Protein 3ONT (pdb70)

InterPro domains:
  IPR009786 Spot 14 family [PF07084] (1-148)
  IPR009786 Spot 14 family [PTHR14315] (1-148)
  IPR053719 Lipogenesis and Microtubule Stabilization Superfamily [G3DSA:6.10.140.1610] (1-150)

Foldseek 3Di:
DDCPDPLVVVVLLVVLVCVVPQVLCVFPPAAPVHNVDDPPDDTRSNLNCSVVVSVCVVVVHDQVPCVVVVCVSVVVNVVSVVVVVVCVVVVVVVVVVVVVVCVCVVD

Sequence (107 aa):
YPKNCLLTVDRYSAVVRNEQVVIPSLLRDVQLSGPSVQDGAPDLYTYFTLKSICVEVDHGLLPDRISEELDLEAQFHLHFCSLHHILTHLTRKAQEVTRKYQETGQV

B-factor: mean 70.99, std 22.61, range [10.93, 152.67]

Radius of gyration: 20.94 Å; Cα contacts (8 Å, |Δi|>4): 54; chains: 1; bounding box: 60×30×50 Å

Solvent-accessible surface area: 8953 Å² total

Organism: Mus musculus (NCBI:txid10090)

Nearest PDB structures (foldseek):
  3ont-assembly1_A-2  TM=1.009E+00  e=1.862E-15  Mus musculus

GO terms:
  GO:0005829 cytosol (C, IDA)
  GO:0010866 regulation of triglyceride biosynthetic process (P, IMP)
  GO:0046890 regulation of lipid biosynthetic process (P, IMP)
  GO:0005515 protein binding (F, IPI)
  GO:0042803 protein homodimerization activity (F, IPI)
  GO:0009617 response to bacterium (P, IEP)
  GO:0005829 cytosol (C, TAS)
  GO:0042802 identical protein binding (F, IPI)
  GO:0140678 molecular function inhibitor activity (F, IDA)

Structure (mmCIF, N/CA/C/O backbone):
data_3ONT
#
_entry.id   3ONT
#
_cell.length_a   144.951
_cell.length_b   144.951
_cell.length_c   144.951
_cell.angle_alpha   90.00
_cell.angle_beta   90.00
_cell.angle_gamma   90.00
#
_symmetry.space_group_name_H-M   'I 4 3 2'
#
loop_
_entity.id
_entity.type
_entity.pdbx_description
1 polymer 'Spot 14 protein'
2 water water
#
loop_
_atom_site.group_PDB
_atom_site.id
_atom_site.type_symbol
_atom_site.label_atom_id
_atom_site.label_alt_id
_atom_site.label_comp_id
_atom_site.label_asym_id
_atom_site.label_entity_id
_atom_site.label_seq_id
_atom_site.pdbx_PDB_ins_code
_atom_site.Cartn_x
_atom_site.Cartn_y
_atom_site.Cartn_z
_atom_site.occupancy
_atom_site.B_iso_or_equiv
_atom_site.auth_seq_id
_atom_site.auth_comp_id
_atom_site.auth_asym_id
_atom_site.auth_atom_id
_atom_site.pdbx_PDB_model_num
ATOM 1 N N . TYR A 1 10 ? 30.022 23.319 59.380 1.00 117.00 8 TYR A N 1
ATOM 2 C CA . TYR A 1 10 ? 30.542 22.361 60.409 1.00 115.33 8 TYR A CA 1
ATOM 3 C C . TYR A 1 10 ? 30.803 22.988 61.795 1.00 115.33 8 TYR A C 1
ATOM 4 O O . TYR A 1 10 ? 31.667 23.874 61.919 1.00 115.80 8 TYR A O 1
ATOM 13 N N . PRO A 1 11 ? 30.074 22.515 62.844 1.00 115.15 9 PRO A N 1
ATOM 14 C CA . PRO A 1 11 ? 30.161 23.071 64.222 1.00 114.87 9 PRO A CA 1
ATOM 15 C C . PRO A 1 11 ? 31.561 22.997 64.859 1.00 113.06 9 PRO A C 1
ATOM 16 O O . PRO A 1 11 ? 32.362 22.133 64.484 1.00 112.15 9 PRO A O 1
ATOM 20 N N . LYS A 1 12 ? 31.842 23.893 65.810 1.00 112.49 10 LYS A N 1
ATOM 21 C CA . LYS A 1 12 ? 33.173 23.971 66.449 1.00 110.42 10 LYS A CA 1
ATOM 22 C C . LYS A 1 12 ? 33.543 22.771 67.345 1.00 107.54 10 LYS A C 1
ATOM 23 O O . LYS A 1 12 ? 34.729 22.478 67.551 1.00 106.80 10 LYS A O 1
ATOM 29 N N . ASN A 1 13 ? 32.531 22.079 67.859 1.00 105.42 11 ASN A N 1
ATOM 30 C CA . ASN A 1 13 ? 32.747 20.982 68.798 1.00 102.53 11 ASN A CA 1
ATOM 31 C C . ASN A 1 13 ? 32.733 19.592 68.147 1.00 98.77 11 ASN A C 1
ATOM 32 O O . ASN A 1 13 ? 32.898 18.596 68.844 1.00 98.82 11 ASN A O 1
ATOM 37 N N . CYS A 1 14 ? 32.544 19.518 66.827 1.00 94.77 12 CYS A N 1
ATOM 38 C CA . CYS A 1 14 ? 32.447 18.212 66.153 1.00 91.70 12 CYS A CA 1
ATOM 39 C C . CYS A 1 14 ? 33.809 17.563 65.886 1.00 90.12 12 CYS A C 1
ATOM 40 O O . CYS A 1 14 ? 34.830 18.259 65.786 1.00 89.29 12 CYS A O 1
ATOM 43 N N . LEU A 1 15 ? 33.802 16.229 65.778 1.00 88.80 13 LEU A N 1
ATOM 44 C CA . LEU A 1 15 ? 35.007 15.424 65.556 1.00 86.57 13 LEU A CA 1
ATOM 45 C C . LEU A 1 15 ? 35.860 15.934 64.392 1.00 84.86 13 LEU A C 1
ATOM 46 O O . LEU A 1 15 ? 37.094 16.017 64.500 1.00 84.18 13 LEU A O 1
ATOM 51 N N . LEU A 1 16 ? 35.212 16.282 63.288 1.00 83.34 14 LEU A N 1
ATOM 52 C CA . LEU A 1 16 ? 35.955 16.704 62.119 1.00 82.42 14 LEU A CA 1
ATOM 53 C C . LEU A 1 16 ? 36.687 18.044 62.300 1.00 80.32 14 LEU A C 1
ATOM 54 O O . LEU A 1 16 ? 37.806 18.232 61.802 1.00 79.42 14 LEU A O 1
ATOM 59 N N . THR A 1 17 ? 36.049 18.972 63.007 1.00 78.38 15 THR A N 1
ATOM 60 C CA . THR A 1 17 ? 36.686 20.235 63.349 1.00 76.12 15 THR A CA 1
ATOM 61 C C . THR A 1 17 ? 37.839 19.954 64.295 1.00 73.82 15 THR A C 1
ATOM 62 O O . THR A 1 17 ? 38.929 20.469 64.118 1.00 73.84 15 THR A O 1
ATOM 66 N N . VAL A 1 18 ? 37.576 19.109 65.280 1.00 72.25 16 VAL A N 1
ATOM 67 C CA . VAL A 1 18 ? 38.567 18.630 66.222 1.00 70.24 16 VAL A CA 1
ATOM 68 C C . VAL A 1 18 ? 39.796 18.014 65.514 1.00 68.96 16 VAL A C 1
ATOM 69 O O . VAL A 1 18 ? 40.943 18.304 65.890 1.00 66.98 16 VAL A O 1
ATOM 81 N N . ASP A 1 20 ? 41.097 18.661 62.424 1.00 70.88 18 ASP A N 1
ATOM 82 C CA . ASP A 1 20 ? 42.108 19.553 61.885 1.00 71.92 18 ASP A CA 1
ATOM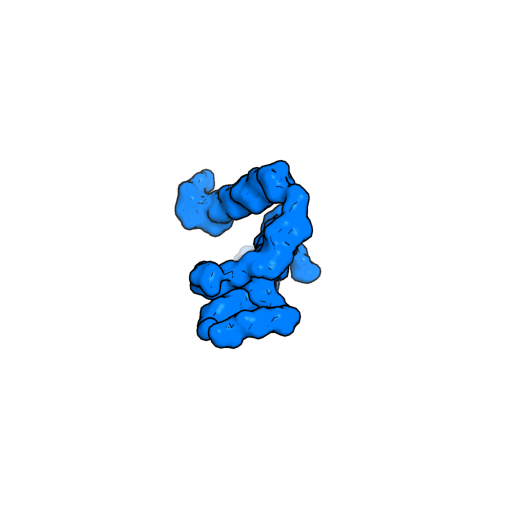 83 C C . ASP A 1 20 ? 42.596 20.671 62.803 1.00 69.51 18 ASP A C 1
ATOM 84 O O . ASP A 1 20 ? 43.584 21.319 62.485 1.00 69.35 18 ASP A O 1
ATOM 89 N N . ARG A 1 21 ? 41.947 20.853 63.954 1.00 67.38 19 ARG A N 1
ATOM 90 C CA . ARG A 1 21 ? 42.540 21.651 65.027 1.00 66.46 19 ARG A CA 1
ATOM 91 C C . ARG A 1 21 ? 43.776 20.898 65.551 1.00 64.20 19 ARG A C 1
ATOM 92 O O . ARG A 1 21 ? 44.853 21.479 65.749 1.00 63.54 19 ARG A O 1
ATOM 100 N N . TYR A 1 22 ? 43.619 19.588 65.729 1.00 61.29 20 TYR A N 1
ATOM 101 C CA . TYR A 1 22 ? 44.713 18.747 66.149 1.00 58.78 20 TYR A CA 1
ATOM 102 C C . TYR A 1 22 ? 45.851 18.798 65.144 1.00 59.13 20 TYR A C 1
ATOM 103 O O . TYR A 1 22 ? 47.018 19.024 65.515 1.00 59.56 20 TYR A O 1
ATOM 112 N N . SER A 1 23 ? 45.504 18.605 63.875 1.00 58.73 21 SER A N 1
ATOM 113 C CA . SER A 1 23 ? 46.479 18.625 62.803 1.00 57.94 21 SER A CA 1
ATOM 114 C C . SER A 1 23 ? 47.203 19.969 62.725 1.00 57.91 21 SER A C 1
ATOM 115 O O . SER A 1 23 ? 48.396 20.017 62.406 1.00 58.13 21 SER A O 1
ATOM 118 N N . ALA A 1 24 ? 46.491 21.057 63.011 1.00 57.04 22 ALA A N 1
ATOM 119 C CA . ALA A 1 24 ? 47.108 22.387 62.949 1.00 57.32 22 ALA A CA 1
ATOM 120 C C . ALA A 1 24 ? 48.067 22.549 64.123 1.00 56.10 22 ALA A C 1
ATOM 121 O O . ALA A 1 24 ? 49.166 23.042 63.954 1.00 57.54 22 ALA A O 1
ATOM 123 N N . VAL A 1 25 ? 47.662 22.103 65.305 1.00 54.01 23 VAL A N 1
ATOM 124 C CA . VAL A 1 25 ? 48.506 22.248 66.476 1.00 52.05 23 VAL A CA 1
ATOM 125 C C . VAL A 1 25 ? 49.773 21.387 66.347 1.00 51.89 23 VAL A C 1
ATOM 126 O O . VAL A 1 25 ? 50.883 21.829 66.675 1.00 50.75 23 VAL A O 1
ATOM 130 N N . VAL A 1 26 ? 49.617 20.175 65.832 1.00 51.23 24 VAL A N 1
ATOM 131 C CA . VAL A 1 26 ? 50.766 19.311 65.690 1.00 51.22 24 VAL A CA 1
ATOM 132 C C . VAL A 1 26 ? 51.711 19.845 64.616 1.00 53.70 24 VAL A C 1
ATOM 133 O O . VAL A 1 26 ? 52.930 19.802 64.805 1.00 54.68 24 VAL A O 1
ATOM 137 N N . ARG A 1 27 ? 51.176 20.362 63.508 1.00 56.07 25 ARG A N 1
ATOM 138 C CA . ARG A 1 27 ? 52.047 20.967 62.490 1.00 59.01 25 ARG A CA 1
ATOM 139 C C . ARG A 1 27 ? 52.801 22.179 63.022 1.00 58.35 25 ARG A C 1
ATOM 140 O O . ARG A 1 27 ? 53.996 22.336 62.749 1.00 58.52 25 ARG A O 1
ATOM 148 N N . ASN A 1 28 ? 52.120 23.007 63.806 1.00 56.44 26 ASN A N 1
ATOM 149 C CA . ASN A 1 28 ? 52.790 24.083 64.482 1.00 57.00 26 ASN A CA 1
ATOM 150 C C . ASN A 1 28 ? 53.866 23.582 65.439 1.00 57.15 26 ASN A C 1
ATOM 151 O O . ASN A 1 28 ? 54.961 24.175 65.506 1.00 58.78 26 ASN A O 1
ATOM 164 N N . GLU A 1 30 ? 55.587 20.902 65.128 1.00 57.41 28 GLU A N 1
ATOM 165 C CA . GLU A 1 30 ? 56.741 20.502 64.344 1.00 60.09 28 GLU A CA 1
ATOM 166 C C . GLU A 1 30 ? 57.557 21.672 63.790 1.00 61.90 28 GLU A C 1
ATOM 167 O O . GLU A 1 30 ? 58.766 21.543 63.650 1.00 62.88 28 GLU A O 1
ATOM 173 N N . GLN A 1 31 ? 56.929 22.805 63.491 1.00 63.43 29 GLN A N 1
ATOM 174 C CA . GLN A 1 31 ? 57.695 23.974 63.060 1.00 66.37 29 GLN A CA 1
ATOM 175 C C . GLN A 1 31 ? 58.530 24.464 64.219 1.00 64.24 29 GLN A C 1
ATOM 176 O O . GLN A 1 31 ? 59.684 24.808 64.033 1.00 66.83 29 GLN A O 1
ATOM 182 N N . VAL A 1 32 ? 57.941 24.488 65.411 1.00 60.80 30 VAL A N 1
ATOM 183 C CA . VAL A 1 32 ? 58.575 25.056 66.608 1.00 58.22 30 VAL A CA 1
ATOM 184 C C . VAL A 1 32 ? 59.718 24.197 67.157 1.00 56.80 30 VAL A C 1
ATOM 185 O O . VAL A 1 32 ? 60.793 24.717 67.509 1.00 58.28 30 VAL A O 1
ATOM 189 N N . VAL A 1 33 ? 59.492 22.889 67.229 1.00 54.04 31 VAL A N 1
ATOM 190 C CA . VAL A 1 33 ? 60.471 21.971 67.808 1.00 52.32 31 VAL A CA 1
ATOM 191 C C . VAL A 1 33 ? 61.591 21.728 66.805 1.00 54.13 31 VAL A C 1
ATOM 192 O O . VAL A 1 33 ? 61.664 20.695 66.152 1.00 53.77 31 VAL A O 1
ATOM 204 N N . ILE A 1 35 ? 64.922 21.412 67.196 1.00 54.81 33 ILE A N 1
ATOM 205 C CA . ILE A 1 35 ? 65.950 20.447 67.571 1.00 51.98 33 ILE A CA 1
ATOM 206 C C . ILE A 1 35 ? 65.280 19.409 68.486 1.00 50.87 33 ILE A C 1
ATOM 207 O O . ILE A 1 35 ? 65.278 19.537 69.727 1.00 50.22 33 ILE A O 1
ATOM 212 N 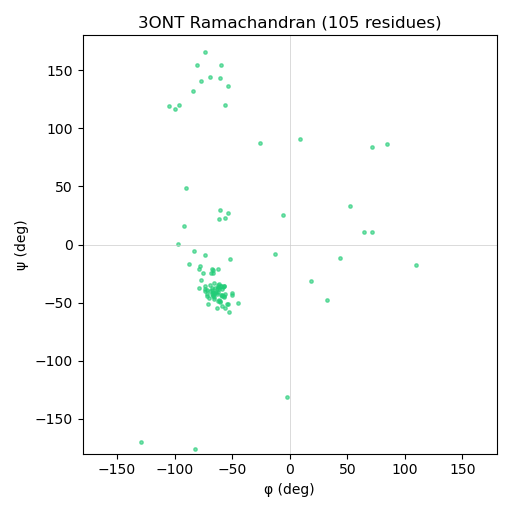N . PRO A 1 36 ? 64.691 18.374 67.871 1.00 50.33 34 PRO A N 1
ATOM 213 C CA . PRO A 1 36 ? 63.857 17.437 68.636 1.00 48.19 34 PRO A CA 1
ATOM 214 C C . PRO A 1 36 ? 64.648 16.612 69.648 1.00 47.51 34 PRO A C 1
ATOM 215 O O . PRO A 1 36 ? 64.069 16.113 70.619 1.00 47.65 34 PRO A O 1
ATOM 219 N N . SER A 1 37 ? 65.958 16.472 69.446 1.00 47.48 35 SER A N 1
ATOM 220 C CA . SER A 1 37 ? 66.797 15.677 70.373 1.00 46.29 35 SER A CA 1
ATOM 221 C C . SER A 1 37 ? 66.902 16.341 71.756 1.00 45.36 35 SER A C 1
ATOM 222 O O . SER A 1 37 ? 67.193 15.671 72.729 1.00 47.09 35 SER A O 1
ATOM 225 N N . LEU A 1 38 ? 66.643 17.644 71.837 1.00 44.87 36 LEU A N 1
ATOM 226 C CA . LEU A 1 38 ? 66.554 18.359 73.117 1.00 44.72 36 LEU A CA 1
ATOM 227 C C . LEU A 1 38 ? 65.406 17.826 74.006 1.00 45.02 36 LEU A C 1
ATOM 228 O O . LEU A 1 38 ? 65.421 18.031 75.232 1.00 46.23 36 LEU A O 1
ATOM 233 N N . LEU A 1 39 ? 64.418 17.166 73.393 1.00 43.21 37 LEU A N 1
ATOM 234 C CA . LEU A 1 39 ? 63.307 16.557 74.137 1.00 42.21 37 LEU A CA 1
ATOM 235 C C . LEU A 1 39 ? 63.690 15.230 74.788 1.00 42.74 37 LEU A C 1
ATOM 236 O O . LEU A 1 39 ? 63.004 14.771 75.702 1.00 44.78 37 LEU A O 1
ATOM 241 N N . ARG A 1 40 ? 64.769 14.598 74.341 1.00 42.96 38 ARG A N 1
ATOM 242 C CA . ARG A 1 40 ? 65.204 13.337 74.977 1.00 44.21 38 ARG A CA 1
ATOM 243 C C . ARG A 1 40 ? 65.511 13.650 76.430 1.00 45.80 38 ARG A C 1
ATOM 244 O O . ARG A 1 40 ? 66.014 14.748 76.748 1.00 45.37 38 ARG A O 1
ATOM 252 N N . ASP A 1 41 ? 65.186 12.708 77.307 1.00 47.81 39 ASP A N 1
ATOM 253 C CA . ASP A 1 41 ? 65.519 12.811 78.734 1.00 51.00 39 ASP A CA 1
ATOM 254 C C . ASP A 1 41 ? 64.720 13.840 79.525 1.00 52.64 39 ASP A C 1
ATOM 255 O O . ASP A 1 41 ? 65.102 14.172 80.648 1.00 54.66 39 ASP A O 1
ATOM 260 N N . VAL A 1 42 ? 63.657 14.386 78.932 1.00 53.82 40 VAL A N 1
ATOM 261 C CA . VAL A 1 42 ? 62.735 15.261 79.652 1.00 55.39 40 VAL A CA 1
ATOM 262 C C . VAL A 1 42 ? 61.625 14.334 80.065 1.00 59.62 40 VAL A C 1
ATOM 263 O O . VAL A 1 42 ? 60.998 13.693 79.211 1.00 58.00 40 VAL A O 1
ATOM 267 N N . GLN A 1 43 ? 61.415 14.238 81.380 1.00 65.83 41 GLN A N 1
ATOM 268 C CA . GLN A 1 43 ? 60.451 13.294 81.936 1.00 71.56 41 GLN A CA 1
ATOM 269 C C . GLN A 1 43 ? 59.000 13.641 81.646 1.00 73.32 41 GLN A C 1
ATOM 270 O O . GLN A 1 43 ? 58.620 14.815 81.576 1.00 72.54 41 GLN A O 1
ATOM 276 N N . LEU A 1 44 ? 58.208 12.598 81.442 1.00 77.21 42 LEU A N 1
ATOM 277 C CA . LEU A 1 44 ? 56.781 12.742 81.173 1.00 80.99 42 LEU A CA 1
ATOM 278 C C . LEU A 1 44 ? 56.010 13.136 82.437 1.00 86.39 42 LEU A C 1
ATOM 279 O O . LEU A 1 44 ? 55.115 13.984 82.378 1.00 86.08 42 LEU A O 1
ATOM 284 N N . SER A 1 45 ? 56.396 12.529 83.568 1.00 92.77 43 SER A N 1
ATOM 285 C CA . SER A 1 45 ? 55.759 12.712 84.893 1.00 99.85 43 SER A CA 1
ATOM 286 C C . SER A 1 45 ? 55.588 14.176 85.349 1.00 102.62 43 SER A C 1
ATOM 287 O O . SER A 1 45 ? 54.866 14.447 86.322 1.00 105.82 43 SER A O 1
ATOM 290 N N . GLY A 1 46 ? 56.252 15.104 84.651 1.00 102.59 44 GLY A N 1
ATOM 291 C CA . GLY A 1 46 ? 56.384 16.486 85.116 1.00 105.89 44 GLY A CA 1
ATOM 292 C C . GLY A 1 46 ? 57.574 16.564 86.068 1.00 109.44 44 GLY A C 1
ATOM 293 O O . GLY A 1 46 ? 57.401 16.490 87.303 1.00 112.29 44 GLY A O 1
ATOM 294 N N . PRO A 1 47 ? 58.786 16.762 85.496 1.00 108.81 45 PRO A N 1
ATOM 295 C CA . PRO A 1 47 ? 60.095 16.507 86.096 1.00 110.11 45 PRO A CA 1
ATOM 296 C C . PRO A 1 47 ? 60.059 15.764 87.435 1.00 114.48 45 PRO A C 1
ATOM 297 O O . PRO A 1 47 ? 60.112 14.528 87.457 1.00 115.83 45 PRO A O 1
ATOM 301 N N . SER A 1 50 ? 60.321 7.636 90.371 1.00 105.88 48 SER A N 1
ATOM 302 C CA . SER A 1 50 ? 59.923 6.299 89.914 1.00 105.69 48 SER A CA 1
ATOM 303 C C . SER A 1 50 ? 60.272 6.011 88.438 1.00 104.37 48 SER A C 1
ATOM 304 O O . SER A 1 50 ? 60.188 4.858 88.003 1.00 104.84 48 SER A O 1
ATOM 307 N N . VAL A 1 51 ? 60.665 7.046 87.686 1.00 152.67 49 VAL A N 1
ATOM 308 C CA . VAL A 1 51 ? 61.024 6.894 86.263 1.00 146.26 49 VAL A CA 1
ATOM 309 C C . VAL A 1 51 ? 62.548 6.815 86.039 1.00 142.77 49 VAL A C 1
ATOM 310 O O . VAL A 1 51 ? 63.282 7.772 86.317 1.00 141.24 49 VAL A O 1
ATOM 314 N N . GLN A 1 52 ? 62.994 5.665 85.522 1.00 140.68 50 GLN A N 1
ATOM 315 C CA . GLN A 1 52 ? 64.416 5.351 85.296 1.00 136.93 50 GLN A CA 1
ATOM 316 C C . GLN A 1 52 ? 64.951 5.945 83.985 1.00 130.23 50 GLN A C 1
ATOM 317 O O . GLN A 1 52 ? 64.233 6.664 83.286 1.00 127.78 50 GLN A O 1
ATOM 323 N N . ASP A 1 53 ? 66.214 5.643 83.666 1.00 126.53 51 ASP A N 1
ATOM 324 C CA . ASP A 1 53 ? 66.761 5.890 82.324 1.00 120.34 51 ASP A CA 1
ATOM 325 C C . ASP A 1 53 ? 66.410 4.715 81.399 1.00 118.88 51 ASP A C 1
ATOM 326 O O . ASP A 1 53 ? 66.597 3.548 81.767 1.00 122.09 51 ASP A O 1
ATOM 331 N N . GLY A 1 54 ? 65.901 5.031 80.207 1.00 113.12 52 GLY A N 1
ATOM 332 C CA . GLY A 1 54 ? 65.538 4.010 79.212 1.00 109.61 52 GLY A CA 1
ATOM 333 C C . GLY A 1 54 ? 64.040 3.862 78.996 1.00 105.80 52 GLY A C 1
ATOM 334 O O . GLY A 1 54 ? 63.603 3.284 77.993 1.00 106.51 52 GLY A O 1
ATOM 335 N N . ALA A 1 55 ? 63.259 4.372 79.950 1.00 101.17 53 ALA A N 1
ATOM 336 C CA . ALA A 1 55 ? 61.801 4.443 79.840 1.00 96.22 53 ALA A CA 1
ATOM 337 C C . ALA A 1 55 ? 61.412 5.545 78.850 1.00 88.91 53 ALA A C 1
ATOM 338 O O . ALA A 1 55 ? 62.262 6.353 78.468 1.00 87.45 53 ALA A O 1
ATOM 340 N N . PRO A 1 56 ? 60.144 5.559 78.401 1.00 84.15 54 PRO A N 1
ATOM 341 C CA . PRO A 1 56 ? 59.557 6.640 77.602 1.00 77.99 54 PRO A CA 1
ATOM 342 C C . PRO A 1 56 ? 59.684 8.048 78.204 1.00 72.91 54 PRO A C 1
ATOM 343 O O . PRO A 1 56 ? 59.463 8.246 79.407 1.00 74.02 54 PRO A O 1
ATOM 347 N N . ASP A 1 57 ? 60.029 9.011 77.351 1.00 66.19 55 ASP A N 1
ATOM 348 C CA . ASP A 1 57 ? 60.147 10.412 77.741 1.00 60.94 55 ASP A CA 1
ATOM 349 C C . ASP A 1 57 ? 59.360 11.325 76.798 1.00 57.16 55 ASP A C 1
ATOM 350 O O . ASP A 1 57 ? 58.608 10.863 75.931 1.00 55.38 55 ASP A O 1
ATOM 355 N N . LEU A 1 58 ? 59.578 12.628 76.944 1.00 54.42 56 LEU A N 1
ATOM 356 C CA . LEU A 1 58 ? 58.931 13.629 76.110 1.00 51.29 56 LEU A CA 1
ATOM 357 C C . LEU A 1 58 ? 59.188 13.425 74.618 1.00 51.06 56 LEU A C 1
ATOM 358 O O . LEU A 1 58 ? 58.304 13.671 73.803 1.00 52.58 56 LEU A O 1
ATOM 363 N N . TYR A 1 59 ? 60.380 12.974 74.238 1.00 49.51 57 TYR A N 1
ATOM 364 C CA . TYR A 1 59 ? 60.618 12.720 72.830 1.00 47.30 57 TYR A CA 1
ATOM 365 C C . TYR A 1 59 ? 59.747 11.581 72.292 1.00 48.20 57 TYR A C 1
ATOM 366 O O . TYR A 1 59 ? 59.271 11.647 71.143 1.00 49.86 57 TYR A O 1
ATOM 375 N N . THR A 1 60 ? 59.529 10.549 73.103 1.00 47.77 58 THR A N 1
ATOM 376 C CA . THR A 1 60 ? 58.679 9.429 72.724 1.00 48.62 58 THR A CA 1
ATOM 377 C C . THR A 1 60 ? 57.249 9.924 72.520 1.00 50.13 58 THR A C 1
ATOM 378 O O . THR A 1 60 ? 56.538 9.489 71.608 1.00 50.65 58 THR A O 1
ATOM 382 N N . TYR A 1 61 ? 56.843 10.856 73.374 1.00 50.40 59 TYR A N 1
ATOM 383 C CA . TYR A 1 61 ? 55.512 11.382 73.356 1.00 51.26 59 TYR A CA 1
ATOM 384 C C . TYR A 1 61 ? 55.285 12.259 72.129 1.00 51.43 59 TYR A C 1
ATOM 385 O O . TYR A 1 61 ? 54.295 12.105 71.397 1.00 54.03 59 TYR A O 1
ATOM 394 N N . PHE A 1 62 ? 56.186 13.203 71.930 1.00 49.44 60 PHE A N 1
ATOM 395 C CA . PHE A 1 62 ? 56.259 13.988 70.715 1.00 48.07 60 PHE A CA 1
ATOM 396 C C . PHE A 1 62 ? 56.126 13.066 69.480 1.00 47.55 60 PHE A C 1
ATOM 397 O O . PHE A 1 62 ? 55.295 13.291 68.605 1.00 46.94 60 PHE A O 1
ATOM 405 N N . THR A 1 63 ? 56.908 12.001 69.437 1.00 47.01 61 THR A N 1
ATOM 406 C CA . THR A 1 63 ? 56.819 11.055 68.338 1.00 47.83 61 THR A CA 1
ATOM 407 C C . THR A 1 63 ? 55.409 10.490 68.160 1.00 49.37 61 THR A C 1
ATOM 408 O O . THR A 1 63 ? 54.907 10.400 67.034 1.00 51.39 61 THR A O 1
ATOM 420 N N . LEU A 1 65 ? 52.526 11.815 69.132 1.00 48.73 63 LEU A N 1
ATOM 421 C CA . LEU A 1 65 ? 51.699 12.902 68.656 1.00 49.26 63 LEU A CA 1
ATOM 422 C C . LEU A 1 65 ? 51.821 13.027 67.139 1.00 51.46 63 LEU A C 1
ATOM 423 O O . LEU A 1 65 ? 50.808 13.086 66.439 1.00 52.15 63 LEU A O 1
ATOM 428 N N . LYS A 1 66 ? 53.053 13.023 66.626 1.00 52.67 64 LYS A N 1
ATOM 429 C CA . LYS A 1 66 ? 53.281 13.106 65.187 1.00 54.36 64 LYS A CA 1
ATOM 430 C C . LYS A 1 66 ? 52.691 11.917 64.474 1.00 55.77 64 LYS A C 1
ATOM 431 O O . LYS A 1 66 ? 52.149 12.025 63.367 1.00 58.15 64 LYS A O 1
ATOM 437 N N . SER A 1 67 ? 52.772 10.772 65.119 1.00 55.90 65 SER A N 1
ATOM 438 C CA . SER A 1 67 ? 52.373 9.543 64.468 1.00 57.26 65 SER A CA 1
ATOM 439 C C . SER A 1 67 ? 50.841 9.464 64.301 1.00 57.39 65 SER A C 1
ATOM 440 O O . SER A 1 67 ? 50.326 9.023 63.268 1.00 58.91 65 SER A O 1
ATOM 443 N N . ILE A 1 68 ? 50.122 9.916 65.319 1.00 56.19 66 ILE A N 1
ATOM 444 C CA . ILE A 1 68 ? 48.682 10.013 65.260 1.00 55.78 66 ILE A CA 1
ATOM 445 C C . ILE A 1 68 ? 48.284 11.076 64.236 1.00 57.87 66 ILE A C 1
ATOM 446 O O . ILE A 1 68 ? 47.372 10.875 63.438 1.00 58.77 66 ILE A O 1
ATOM 451 N N . CYS A 1 69 ? 48.997 12.192 64.224 1.00 59.52 67 CYS A N 1
ATOM 452 C CA . CYS A 1 69 ? 48.731 13.225 63.238 1.00 61.17 67 CYS A CA 1
ATOM 453 C C . CYS A 1 69 ? 48.860 12.730 61.798 1.00 63.50 67 CYS A C 1
ATOM 454 O O . CYS A 1 69 ? 48.102 13.150 60.928 1.00 64.36 67 CYS A O 1
ATOM 457 N N . VAL A 1 70 ? 49.815 11.844 61.536 1.00 65.66 68 VAL A N 1
ATOM 458 C CA . VAL A 1 70 ? 49.970 11.282 60.182 1.00 68.57 68 VAL A CA 1
ATOM 459 C C . VAL A 1 70 ? 48.705 10.508 59.783 1.00 70.37 68 VAL A C 1
ATOM 460 O O . VAL A 1 70 ? 48.306 10.500 58.617 1.00 72.18 68 VAL A O 1
ATOM 464 N N . GLU A 1 71 ? 48.059 9.878 60.760 1.00 70.68 69 GLU A N 1
ATOM 465 C CA . GLU A 1 7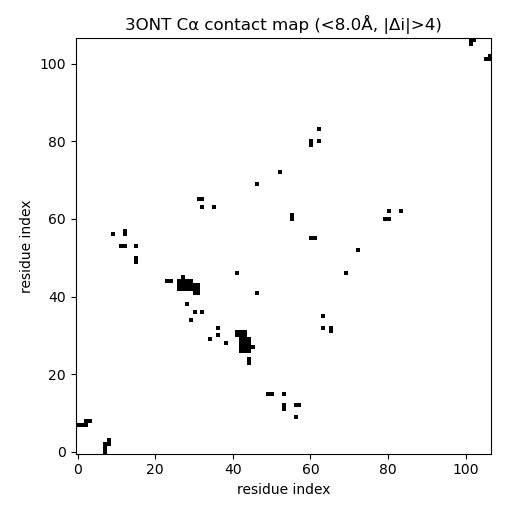1 ? 46.841 9.133 60.483 1.00 72.21 69 GLU A CA 1
ATOM 466 C C . GLU A 1 71 ? 45.614 10.036 60.342 1.00 70.93 69 GLU A C 1
ATOM 467 O O . GLU A 1 71 ? 44.758 9.795 59.502 1.00 72.21 69 GLU A O 1
ATOM 473 N N . VAL A 1 72 ? 45.554 11.087 61.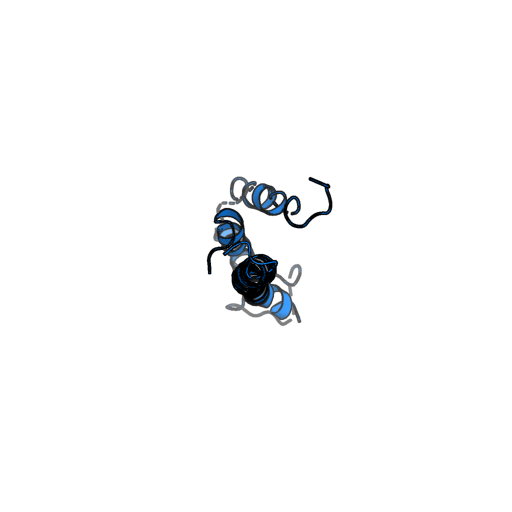147 1.00 68.58 70 VAL A N 1
ATOM 474 C CA . VAL A 1 72 ? 44.531 12.093 61.030 1.00 66.83 70 VAL A CA 1
ATOM 475 C C . VAL A 1 72 ? 44.608 12.767 59.665 1.00 69.99 70 VAL A C 1
ATOM 476 O O . VAL A 1 72 ? 43.586 13.090 59.091 1.00 71.75 70 VAL A O 1
ATOM 480 N N . ASP A 1 73 ? 45.815 12.967 59.141 1.00 72.97 71 ASP A N 1
ATOM 481 C CA . ASP A 1 73 ? 46.013 13.685 57.873 1.00 76.53 71 ASP A CA 1
ATOM 482 C C . ASP A 1 73 ? 45.719 12.845 56.633 1.00 79.49 71 ASP A C 1
ATOM 483 O O . ASP A 1 73 ? 45.494 13.393 55.550 1.00 81.86 71 ASP A O 1
ATOM 488 N N . HIS A 1 74 ? 45.752 11.523 56.788 1.00 80.47 72 HIS A N 1
ATOM 489 C CA . HIS A 1 74 ? 45.466 10.605 55.690 1.00 84.35 72 HIS A CA 1
ATOM 490 C C . HIS A 1 74 ? 43.988 10.218 55.659 1.00 83.98 72 HIS A C 1
ATOM 491 O O . HIS A 1 74 ? 43.614 9.251 54.995 1.00 84.30 72 HIS A O 1
ATOM 498 N N . GLY A 1 75 ? 43.172 11.001 56.368 1.00 83.61 73 GLY A N 1
ATOM 499 C CA . GLY A 1 75 ? 41.744 10.744 56.547 1.00 85.48 73 GLY A CA 1
ATOM 500 C C . GLY A 1 75 ? 41.424 9.472 57.326 1.00 86.44 73 GLY A C 1
ATOM 501 O O . GLY A 1 75 ? 40.266 9.046 57.366 1.00 86.32 73 GLY A O 1
ATOM 502 N N . LEU A 1 76 ? 42.451 8.870 57.935 1.00 88.24 74 LEU A N 1
ATOM 503 C CA . LEU A 1 76 ? 42.366 7.587 58.673 1.00 89.87 74 LEU A CA 1
ATOM 504 C C . LEU A 1 76 ? 42.161 6.357 57.755 1.00 93.89 74 LEU A C 1
ATOM 505 O O . LEU A 1 76 ? 41.031 5.888 57.548 1.00 94.57 74 LEU A O 1
ATOM 510 N N . LEU A 1 77 ? 43.266 5.840 57.208 1.00 98.11 75 LEU A N 1
ATOM 511 C CA . LEU A 1 77 ? 43.238 4.613 56.394 1.00 102.37 75 LEU A CA 1
ATOM 512 C C . LEU A 1 77 ? 43.789 3.406 57.174 1.00 104.08 75 LEU A C 1
ATOM 513 O O . LEU A 1 77 ? 44.945 3.424 57.611 1.00 104.35 75 LEU A O 1
ATOM 518 N N . PRO A 1 78 ? 42.949 2.362 57.368 1.00 105.54 76 PRO A N 1
ATOM 519 C CA . PRO A 1 78 ? 43.347 1.124 58.062 1.00 107.70 76 PRO A CA 1
ATOM 520 C C . PRO A 1 78 ? 44.575 0.425 57.455 1.00 111.37 76 PRO A C 1
ATOM 521 O O . PRO A 1 78 ? 44.671 0.281 56.233 1.00 114.03 76 PRO A O 1
ATOM 525 N N . ASP A 1 107 ? 53.751 6.819 87.294 1.00 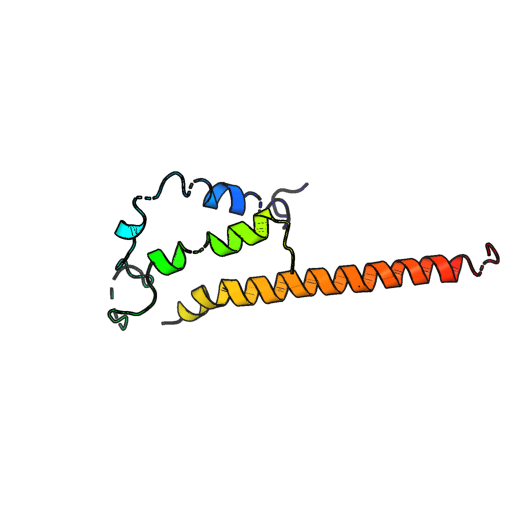114.85 105 ASP A N 1
ATOM 526 C CA . ASP A 1 107 ? 52.472 6.137 87.468 1.00 117.17 105 ASP A CA 1
ATOM 527 C C . ASP A 1 107 ? 51.791 5.783 86.138 1.00 114.99 105 ASP A C 1
ATOM 528 O O . ASP A 1 107 ? 52.422 5.208 85.240 1.00 113.18 105 ASP A O 1
ATOM 533 N N . ARG A 1 108 ? 50.506 6.124 86.028 1.00 76.63 106 ARG A N 1
ATOM 534 C CA . ARG A 1 108 ? 49.689 5.767 84.867 1.00 112.67 106 ARG A CA 1
ATOM 535 C C . ARG A 1 108 ? 49.726 6.823 83.739 1.00 109.09 106 ARG A C 1
ATOM 536 O O . ARG A 1 108 ? 48.690 7.260 83.225 1.00 109.40 106 ARG A O 1
ATOM 544 N N . ILE A 1 109 ? 50.944 7.235 83.385 1.00 105.54 107 ILE A N 1
ATOM 545 C CA . ILE A 1 109 ? 51.228 7.863 82.096 1.00 101.54 107 ILE A CA 1
ATOM 546 C C . ILE A 1 109 ? 51.420 6.732 81.081 1.00 99.26 107 ILE A C 1
ATOM 547 O O . ILE A 1 109 ? 51.602 6.960 79.888 1.00 97.99 107 ILE A O 1
ATOM 552 N N . SER A 1 110 ? 51.407 5.503 81.584 1.00 98.86 108 SER A N 1
ATOM 553 C CA . SER A 1 110 ? 51.397 4.310 80.754 1.00 97.02 108 SER A CA 1
ATOM 554 C C . SER A 1 110 ? 50.068 4.226 79.992 1.00 94.24 108 SER A C 1
ATOM 555 O O . SER A 1 110 ? 49.984 3.593 78.932 1.00 93.48 108 SER A O 1
ATOM 558 N N . GLU A 1 111 ? 49.038 4.867 80.547 1.00 91.46 109 GLU A N 1
ATOM 559 C CA . GLU A 1 111 ? 47.773 5.034 79.845 1.00 88.79 109 GLU A CA 1
ATOM 560 C C . GLU A 1 111 ? 47.887 6.072 78.732 1.00 83.59 109 GLU A C 1
ATOM 561 O O . GLU A 1 111 ? 47.293 5.919 77.675 1.00 82.69 109 GLU A O 1
ATOM 567 N N . GLU A 1 112 ? 48.677 7.111 78.977 1.00 51.72 110 GLU A N 1
ATOM 568 C CA . GLU A 1 112 ? 48.999 8.130 77.982 1.00 74.51 110 GLU A CA 1
ATOM 569 C C . GLU A 1 112 ? 49.640 7.555 76.698 1.00 70.78 110 GLU A C 1
ATOM 570 O O . GLU A 1 112 ? 49.355 8.029 75.603 1.00 71.08 110 GLU A O 1
ATOM 576 N N . LEU A 1 113 ? 50.468 6.526 76.811 1.00 40.37 111 LEU A N 1
ATOM 577 C CA . LEU A 1 113 ? 51.090 5.937 75.622 1.00 64.51 111 LEU A CA 1
ATOM 578 C C . LEU A 1 113 ? 50.253 4.842 74.960 1.00 63.44 111 LEU A C 1
ATOM 579 O O . LEU A 1 113 ? 50.492 4.473 73.807 1.00 63.78 111 LEU A O 1
ATOM 584 N N . ASP A 1 114 ? 49.267 4.315 75.675 1.00 61.61 112 ASP A N 1
ATOM 585 C CA . ASP A 1 114 ? 48.329 3.396 75.043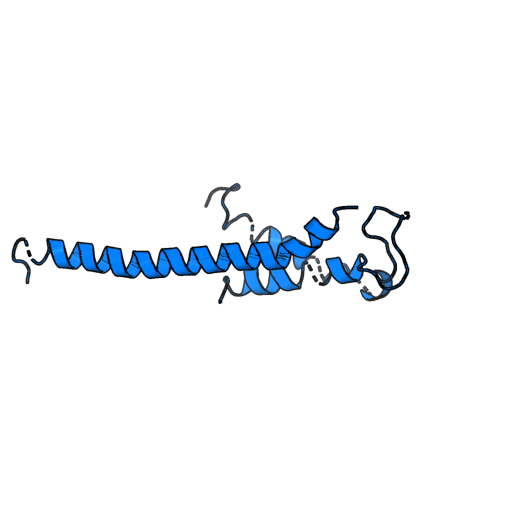 1.00 60.93 112 ASP A CA 1
ATOM 586 C C . ASP A 1 114 ? 47.372 4.140 74.115 1.00 58.24 112 ASP A C 1
ATOM 587 O O . ASP A 1 114 ? 46.645 3.515 73.348 1.00 57.08 112 ASP A O 1
ATOM 592 N N . LEU A 1 115 ? 47.415 5.472 74.166 1.00 30.67 113 LEU A N 1
ATOM 593 C CA . LEU A 1 115 ?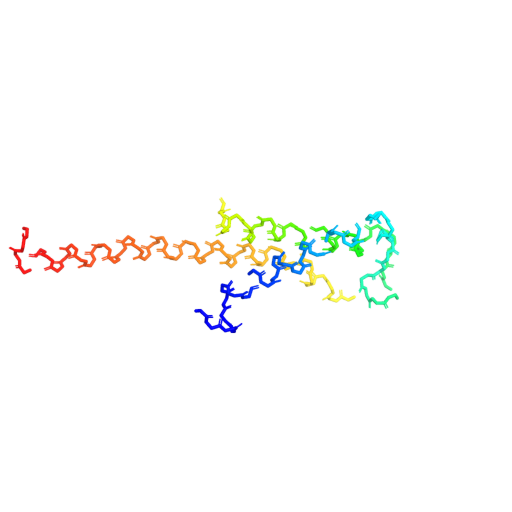 46.498 6.306 73.398 1.00 56.11 113 LEU A CA 1
ATOM 594 C C . LEU A 1 115 ? 46.568 6.091 71.895 1.00 56.00 113 LEU A C 1
ATOM 595 O O . LEU A 1 115 ? 45.536 6.115 71.232 1.00 56.65 113 LEU A O 1
ATOM 600 N N . GLU A 1 116 ? 47.762 5.877 71.351 1.00 55.81 114 GLU 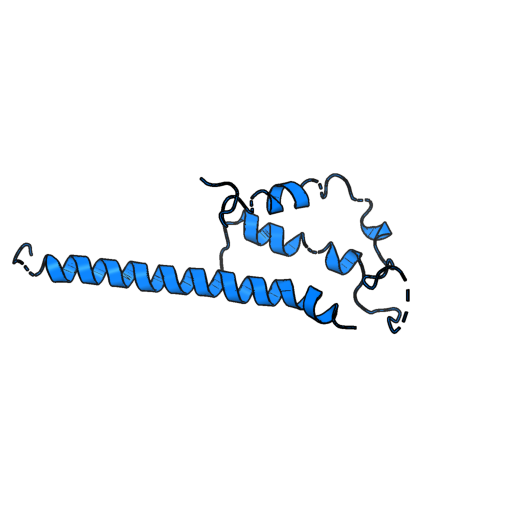A N 1
ATOM 601 C CA . GLU A 1 116 ? 47.878 5.616 69.910 1.00 56.11 114 GLU A CA 1
ATOM 602 C C . GLU A 1 116 ? 47.156 4.315 69.522 1.00 55.31 114 GLU A C 1
ATOM 603 O O . GLU A 1 116 ? 46.452 4.270 68.505 1.00 56.18 114 GLU A O 1
ATOM 609 N N . ALA A 1 117 ? 47.318 3.279 70.343 1.00 26.03 115 ALA A N 1
ATOM 610 C CA . ALA A 1 117 ? 46.693 1.977 70.110 1.00 53.92 115 ALA A CA 1
ATOM 611 C C . ALA A 1 117 ? 45.171 2.059 70.242 1.00 53.42 115 ALA A C 1
ATOM 612 O O . ALA A 1 117 ? 44.442 1.507 69.422 1.00 53.05 115 ALA A O 1
ATOM 614 N N . GLN A 1 118 ? 44.715 2.750 71.281 1.00 53.57 116 GLN A N 1
ATOM 615 C CA . GLN A 1 118 ? 43.301 2.997 71.509 1.00 55.33 116 GLN A CA 1
ATOM 616 C C . GLN A 1 118 ? 42.698 3.789 70.346 1.00 54.86 116 GLN A C 1
ATOM 617 O O . GLN A 1 118 ? 41.676 3.388 69.784 1.00 55.59 116 GLN A O 1
ATOM 623 N N . PHE A 1 119 ? 43.370 4.871 69.958 1.00 54.07 117 PHE A N 1
ATOM 624 C CA . PHE A 1 119 ? 42.945 5.702 68.845 1.00 53.94 117 PHE A CA 1
ATOM 625 C C . PHE A 1 119 ? 42.753 4.818 67.636 1.00 55.46 117 PHE A C 1
ATOM 626 O O . PHE A 1 119 ? 41.702 4.840 66.990 1.00 56.49 117 PHE A O 1
ATOM 634 N N . HIS A 1 120 ? 43.771 4.019 67.341 1.00 57.40 118 HIS A N 1
ATOM 635 C CA . HIS A 1 120 ? 43.733 3.138 66.194 1.00 58.50 118 HIS A CA 1
ATOM 636 C C . HIS A 1 120 ? 42.556 2.166 66.292 1.00 56.26 118 HIS A C 1
ATOM 637 O O . HIS A 1 120 ? 41.837 1.965 65.316 1.00 55.85 118 HIS A O 1
ATOM 644 N N . LEU A 1 121 ? 42.338 1.586 67.466 1.00 53.73 119 LEU A N 1
ATOM 645 C CA . LEU A 1 121 ? 41.214 0.684 67.626 1.00 53.78 119 LEU A CA 1
ATOM 646 C C . LEU A 1 121 ? 39.885 1.379 67.250 1.00 52.70 119 LEU A C 1
ATOM 647 O O . LEU A 1 121 ? 39.143 0.885 66.407 1.00 52.03 119 LEU A O 1
ATOM 652 N N . HIS A 1 122 ? 39.620 2.521 67.877 1.00 51.61 120 HIS A N 1
ATOM 653 C CA . HIS A 1 122 ? 38.471 3.357 67.569 1.00 51.22 120 HIS A CA 1
ATOM 654 C C . HIS A 1 122 ? 38.319 3.723 66.101 1.00 53.71 120 HIS A C 1
ATOM 655 O O . HIS A 1 122 ? 37.288 3.389 65.504 1.00 54.81 120 HIS A O 1
ATOM 662 N N . PHE A 1 123 ? 39.327 4.365 65.499 1.00 55.67 121 PHE A N 1
ATOM 663 C CA . PHE A 1 123 ? 39.149 4.815 64.118 1.00 57.55 121 PHE A CA 1
ATOM 664 C C . PHE A 1 123 ? 38.927 3.657 63.169 1.00 58.73 121 PHE A C 1
ATOM 665 O O . PHE A 1 123 ? 38.145 3.778 62.245 1.00 59.31 121 PHE A O 1
ATOM 673 N N . CYS A 1 124 ? 39.566 2.524 63.425 1.00 60.94 122 CYS A N 1
ATOM 674 C CA . CYS A 1 124 ? 39.365 1.342 62.587 1.00 64.50 122 CYS A CA 1
ATOM 675 C C . CYS A 1 124 ? 37.955 0.771 62.720 1.00 63.52 122 CYS A C 1
ATOM 676 O O . CYS A 1 124 ? 37.376 0.295 61.737 1.00 64.15 122 CYS A O 1
ATOM 679 N N . SER A 1 125 ? 37.407 0.766 63.932 1.00 62.22 123 SER A N 1
ATOM 680 C CA . SER A 1 125 ? 36.087 0.175 64.055 1.00 62.45 123 SER A CA 1
ATOM 681 C C . SER A 1 125 ? 34.990 1.091 63.542 1.00 60.78 123 SER A C 1
ATOM 682 O O . SER A 1 125 ? 34.006 0.603 63.011 1.00 61.06 123 SER A O 1
ATOM 685 N N . LEU A 1 126 ? 35.182 2.403 63.647 1.00 60.03 124 LEU A N 1
ATOM 686 C CA . LEU A 1 126 ? 34.336 3.341 62.922 1.00 59.93 124 LEU A CA 1
ATOM 687 C C . LEU A 1 126 ? 34.329 3.013 61.439 1.00 61.63 124 LEU A C 1
ATOM 688 O O . LEU A 1 126 ? 33.267 2.880 60.822 1.00 63.05 124 LEU A O 1
ATOM 693 N N . HIS A 1 127 ? 35.516 2.867 60.871 1.00 62.68 125 HIS A N 1
ATOM 694 C CA . HIS A 1 127 ? 35.663 2.580 59.452 1.00 64.71 125 HIS A CA 1
ATOM 695 C C . HIS A 1 127 ? 34.888 1.314 59.124 1.00 64.39 125 HIS A C 1
ATOM 696 O O . HIS A 1 127 ? 34.191 1.256 58.113 1.00 65.92 125 HIS A O 1
ATOM 703 N N . HIS A 1 128 ? 34.996 0.312 59.989 1.00 63.65 126 HIS A N 1
ATOM 704 C CA . HIS A 1 128 ? 34.410 -0.990 59.717 1.00 65.22 126 HIS A CA 1
ATOM 705 C C . HIS A 1 128 ? 32.884 -0.934 59.878 1.00 62.73 126 HIS A C 1
ATOM 706 O O . HIS A 1 128 ? 32.138 -1.534 59.101 1.00 63.42 126 HIS A O 1
ATOM 713 N N . ILE A 1 129 ? 32.413 -0.186 60.864 1.00 59.31 127 ILE A N 1
ATOM 714 C CA . ILE A 1 129 ? 30.980 -0.048 61.031 1.00 57.49 127 ILE A CA 1
ATOM 715 C C . ILE A 1 129 ? 30.360 0.644 59.794 1.00 58.22 127 ILE A C 1
ATOM 716 O O . ILE A 1 129 ? 29.464 0.079 59.154 1.00 59.05 127 ILE A O 1
ATOM 721 N N . LEU A 1 130 ? 30.865 1.824 59.431 1.00 57.67 128 LEU A N 1
ATOM 722 C CA . LEU A 1 130 ? 30.301 2.576 58.305 1.00 57.64 128 LEU A CA 1
ATOM 723 C C . LEU A 1 130 ? 30.361 1.788 56.981 1.00 60.10 128 LEU A C 1
ATOM 724 O O . LEU A 1 130 ? 29.453 1.879 56.158 1.00 60.27 128 LEU A O 1
ATOM 729 N N . THR A 1 131 ? 31.429 1.016 56.785 1.00 61.93 129 THR A N 1
ATOM 730 C CA . THR A 1 131 ? 31.584 0.209 55.573 1.00 63.93 129 THR A CA 1
ATOM 731 C C . THR A 1 131 ? 30.518 -0.880 55.527 1.00 63.29 129 THR A C 1
ATOM 732 O O . THR A 1 131 ? 29.876 -1.104 54.497 1.00 64.58 129 THR A O 1
ATOM 736 N N . HIS A 1 132 ? 30.347 -1.560 56.655 1.00 61.57 130 HIS A N 1
ATOM 737 C CA . HIS A 1 132 ? 29.318 -2.572 56.796 1.00 61.06 130 HIS A CA 1
ATOM 738 C C . HIS A 1 132 ? 27.930 -1.940 56.536 1.00 58.76 130 HIS A C 1
ATOM 739 O O . HIS A 1 132 ? 27.191 -2.409 55.670 1.00 59.22 130 HIS A O 1
ATOM 746 N N . LEU A 1 133 ? 27.621 -0.851 57.246 1.00 55.01 131 LEU A N 1
ATOM 747 C CA . LEU A 1 133 ? 26.322 -0.219 57.163 1.00 53.90 131 LEU A CA 1
ATOM 748 C C . LEU A 1 133 ? 26.010 0.400 55.787 1.00 56.36 131 LEU A C 1
ATOM 749 O O . LEU A 1 133 ? 24.843 0.415 55.360 1.00 57.39 131 LEU A O 1
ATOM 754 N N . THR A 1 134 ? 27.042 0.898 55.108 1.00 57.29 132 THR A N 1
ATOM 755 C CA . THR A 1 134 ? 26.931 1.370 53.740 1.00 58.79 132 THR A CA 1
ATOM 756 C C . THR A 1 134 ? 26.402 0.252 52.848 1.00 61.18 132 THR A C 1
ATOM 757 O O . THR A 1 134 ? 25.504 0.478 52.036 1.00 62.66 132 THR A O 1
ATOM 761 N N . ARG A 1 135 ? 26.947 -0.952 53.003 1.00 63.18 133 ARG A N 1
ATOM 762 C CA . ARG A 1 135 ? 26.452 -2.114 52.256 1.00 65.23 133 ARG A CA 1
ATOM 763 C C . ARG A 1 135 ? 25.004 -2.444 52.648 1.00 62.51 133 ARG A C 1
ATOM 764 O O . ARG A 1 135 ? 24.186 -2.758 51.787 1.00 62.63 133 ARG A O 1
ATOM 772 N N . LYS A 1 136 ? 24.690 -2.362 53.939 1.00 59.86 134 LYS A N 1
ATOM 773 C CA . LYS A 1 136 ? 23.362 -2.752 54.420 1.00 59.44 134 LYS A CA 1
ATOM 774 C C . LYS A 1 136 ? 22.284 -1.756 53.965 1.00 57.79 134 LYS A C 1
ATOM 775 O O . LYS A 1 136 ? 21.241 -2.169 53.465 1.00 57.70 134 LYS A O 1
ATOM 781 N N . ALA A 1 137 ? 22.560 -0.456 54.103 1.00 56.15 135 ALA A N 1
ATOM 782 C CA . ALA A 1 137 ? 21.733 0.586 53.501 1.00 55.26 135 ALA A CA 1
ATOM 783 C C . ALA A 1 137 ? 21.472 0.335 52.007 1.00 57.53 135 ALA A C 1
ATOM 784 O O . ALA A 1 137 ? 20.342 0.514 51.533 1.00 58.58 135 ALA A O 1
ATOM 786 N N . GLN A 1 138 ? 22.479 -0.101 51.254 1.00 59.37 136 GLN A N 1
ATOM 787 C CA . GLN A 1 138 ? 22.208 -0.435 49.849 1.00 62.14 136 GLN A CA 1
ATOM 788 C C . GLN A 1 138 ? 21.199 -1.573 49.730 1.00 61.43 136 GLN A C 1
ATOM 789 O O . GLN A 1 138 ? 20.350 -1.558 48.838 1.00 62.11 136 GLN A O 1
ATOM 795 N N . GLU A 1 139 ? 21.302 -2.550 50.632 1.00 60.61 137 GLU A N 1
ATOM 796 C CA . GLU A 1 139 ? 20.412 -3.704 50.621 1.00 60.90 137 GLU A CA 1
ATOM 797 C C . GLU A 1 139 ? 18.988 -3.312 51.011 1.00 57.98 137 GLU A C 1
ATOM 798 O O . GLU A 1 139 ? 18.028 -3.865 50.465 1.00 58.58 137 GLU A O 1
ATOM 804 N N . VAL A 1 140 ? 18.849 -2.346 51.921 1.00 28.74 138 VAL A N 1
ATOM 805 C CA . VAL A 1 140 ? 17.529 -1.851 52.263 1.00 51.91 138 VAL A CA 1
ATOM 806 C C . VAL A 1 140 ? 16.882 -1.159 51.058 1.00 52.64 138 VAL A C 1
ATOM 807 O O . VAL A 1 140 ? 15.693 -1.345 50.806 1.00 52.79 138 VAL A O 1
ATOM 811 N N . THR A 1 141 ? 17.666 -0.367 50.328 1.00 53.13 139 THR A N 1
ATOM 812 C CA . THR A 1 141 ? 17.179 0.354 49.149 1.00 53.73 139 THR A CA 1
ATOM 813 C C . THR A 1 141 ? 16.721 -0.637 48.094 1.00 55.07 139 THR A C 1
ATOM 814 O O . THR A 1 141 ? 15.638 -0.503 47.551 1.00 55.22 139 THR A O 1
ATOM 818 N N . ARG A 1 142 ? 17.560 -1.628 47.809 1.00 57.36 140 ARG A N 1
ATOM 819 C CA . ARG A 1 142 ? 17.225 -2.691 46.872 1.00 60.54 140 ARG A CA 1
ATOM 820 C C . ARG A 1 142 ? 15.929 -3.428 47.290 1.00 59.18 140 ARG A C 1
ATOM 821 O O . ARG A 1 142 ? 15.055 -3.687 46.457 1.00 59.16 140 ARG A O 1
ATOM 829 N N . LYS A 1 143 ? 15.808 -3.737 48.582 1.00 57.37 141 LYS A N 1
ATOM 830 C CA . LYS A 1 143 ? 14.677 -4.483 49.089 1.00 57.49 141 LYS A CA 1
ATOM 831 C C . LYS A 1 143 ? 13.384 -3.709 48.852 1.00 55.87 141 LYS A C 1
ATOM 832 O O . LYS A 1 143 ? 12.408 -4.265 48.344 1.00 56.06 141 LYS A O 1
ATOM 838 N N . TYR A 1 144 ? 13.383 -2.427 49.188 1.00 54.70 142 TYR A N 1
ATOM 839 C CA . TYR A 1 144 ? 12.213 -1.576 48.940 1.00 54.81 142 TYR A CA 1
ATOM 840 C C . TYR A 1 144 ? 11.828 -1.509 47.463 1.00 56.75 142 TYR A C 1
ATOM 841 O O . TYR A 1 144 ? 10.649 -1.565 47.111 1.00 56.88 142 TYR A O 1
ATOM 850 N N . GLN A 1 145 ? 12.826 -1.357 46.598 1.00 59.11 143 GLN A N 1
ATOM 851 C CA . GLN A 1 145 ? 12.578 -1.341 45.163 1.00 60.82 143 GLN A CA 1
ATOM 852 C C . GLN A 1 145 ? 11.939 -2.651 44.739 1.00 61.34 143 GLN A C 1
ATOM 853 O O . GLN A 1 145 ? 10.965 -2.644 43.987 1.00 60.67 143 GLN A O 1
ATOM 859 N N . GLU A 1 146 ? 12.461 -3.757 45.269 1.00 62.80 144 GLU A N 1
ATOM 860 C CA . GLU A 1 146 ? 11.924 -5.082 44.986 1.00 66.23 144 GLU A CA 1
ATOM 861 C C . GLU A 1 146 ? 10.476 -5.179 45.459 1.00 65.90 144 GLU A C 1
ATOM 862 O O . GLU A 1 146 ? 9.571 -5.465 44.659 1.00 66.58 144 GLU A O 1
ATOM 876 N N . THR A 1 148 ? 8.233 -3.003 46.056 1.00 65.86 146 THR A N 1
ATOM 877 C CA . THR A 1 148 ? 7.233 -2.184 45.400 1.00 67.65 146 THR A CA 1
ATOM 878 C C . THR A 1 148 ? 7.352 -2.345 43.890 1.00 71.51 146 THR A C 1
ATOM 879 O O . THR A 1 148 ? 6.996 -1.441 43.131 1.00 72.52 146 THR A O 1
ATOM 883 N N . GLY A 1 149 ? 7.885 -3.496 43.471 1.00 75.24 147 GLY A N 1
ATOM 884 C CA . GLY A 1 149 ? 7.997 -3.872 42.061 1.00 80.40 147 GLY A CA 1
ATOM 885 C C . GLY A 1 149 ? 8.649 -2.885 41.104 1.00 85.09 147 GLY A C 1
ATOM 886 O O . GLY A 1 149 ? 8.256 -2.823 39.944 1.00 87.35 147 GLY A O 1
ATOM 887 N N . GLN A 1 150 ? 9.631 -2.109 41.573 1.00 87.64 148 GLN A N 1
ATOM 888 C CA . GLN A 1 150 ? 10.431 -1.248 40.680 1.00 92.58 148 GLN A CA 1
ATOM 889 C C . GLN A 1 150 ? 11.461 -2.043 39.860 1.00 96.62 148 GLN A C 1
ATOM 890 O O . GLN A 1 150 ? 11.900 -1.587 38.799 1.00 100.14 148 GLN A O 1
ATOM 896 N N . VAL A 1 151 ? 11.864 -3.211 40.368 1.00 97.69 149 VAL A N 1
ATOM 897 C CA . VAL A 1 151 ? 12.701 -4.149 39.606 1.00 102.30 149 VAL A CA 1
ATOM 898 C C . VAL A 1 151 ? 12.102 -5.555 39.665 1.00 102.65 149 VAL A C 1
ATOM 899 O O . VAL A 1 151 ? 12.425 -6.340 40.559 1.00 102.38 149 VAL A O 1
#

Secondary structure (DSSP, 8-state):
--TTSTTT--HHHHHHH------GGGGTT--TT-----SSS--HHHHH--HHHHHHHHTT----TTHHHHTHHHHHHHHHHHHHHHHHHHHHHHHHHHHHHH-----

CATH classification: 6.10.140.1610